Protein AF-G0U6B3-F1 (afdb_monomer)

Secondary structure (DSSP, 8-state):
--PPPHHHHHHHHHHHHHHHHTSGGGTT-HHHHHHHHHHHHHHHHHH--SHHHHHHHHHHHHHHGGGGTTTHHHH-HHHHHHT-TTTSS-HHHHHHHHHHHHHHHHHHHHHHHT--B-TTT-SBPGGG--HHHHHHHHHHH-------GGGB----S----------------

Nearest PDB structures (foldseek):
  8a40-assembly1_U  TM=6.976E-01  e=9.273E-03  Homo sapiens
  6mmi-assembly1_C  TM=3.859E-01  e=7.037E+00  Rattus norvegicus

Organism: Trypanosoma vivax (strain Y486) (NCBI:txid1055687)

Mean predicted aligned error: 17.31 Å

Radius of gyration: 30.03 Å; Cα contacts (8 Å, |Δi|>4): 134; chains: 1; bounding box: 90×23×76 Å

Foldseek 3Di:
DAQADPVRLVVLLVLQLVVQCVFPQCVVPSVVSSVQSNLLSVLLSVVDRDNVSSVVLSVVLSVQVRLCRPPDVVCGSNNSSVPPVQSSDHPVRNVVVVVVVVVVVVVVVCVVLPCLADPPPGFGEPVSPPVVVVVVVCVVVVDPDPPPCVRYDPPPPPPDDPDDDDDDDDDDD

pLDDT: mean 72.74, std 17.6, range [33.5, 94.94]

Structure (mmCIF, N/CA/C/O backbone):
data_AF-G0U6B3-F1
#
_entry.id   AF-G0U6B3-F1
#
loop_
_atom_site.group_PDB
_atom_site.id
_atom_site.type_symbol
_atom_site.label_atom_id
_atom_site.label_alt_id
_atom_site.label_comp_id
_atom_site.label_asym_id
_atom_site.label_entity_id
_atom_site.label_seq_id
_atom_site.pdbx_PDB_ins_code
_atom_site.Cartn_x
_atom_site.Cartn_y
_atom_site.Cartn_z
_atom_site.occupancy
_atom_site.B_iso_or_equiv
_atom_site.auth_seq_id
_atom_site.auth_comp_id
_atom_site.auth_asym_id
_atom_site.auth_atom_id
_atom_site.pdbx_PDB_model_num
ATOM 1 N N . MET A 1 1 ? 14.519 4.778 23.611 1.00 48.47 1 MET A N 1
ATOM 2 C CA . MET A 1 1 ? 13.428 4.415 22.682 1.00 48.47 1 MET A CA 1
ATOM 3 C C . MET A 1 1 ? 12.122 4.472 23.451 1.00 48.47 1 MET A C 1
ATOM 5 O O . MET A 1 1 ? 12.009 3.775 24.450 1.00 48.47 1 MET A O 1
ATOM 9 N N . MET A 1 2 ? 11.197 5.359 23.076 1.00 57.69 2 MET A N 1
ATOM 10 C CA . MET A 1 2 ? 9.876 5.431 23.710 1.00 57.69 2 MET A CA 1
ATOM 11 C C . MET A 1 2 ? 8.883 4.693 22.825 1.00 57.69 2 MET A C 1
ATOM 13 O O . MET A 1 2 ? 8.599 5.158 21.726 1.00 57.69 2 MET A O 1
ATOM 17 N N . ALA A 1 3 ? 8.383 3.558 23.314 1.00 72.19 3 ALA A N 1
ATOM 18 C CA . ALA A 1 3 ? 7.351 2.789 22.635 1.00 72.19 3 ALA A CA 1
ATOM 19 C C . ALA A 1 3 ? 6.116 3.657 22.335 1.00 72.19 3 ALA A C 1
ATOM 21 O O . ALA A 1 3 ? 5.794 4.594 23.076 1.00 72.19 3 ALA A O 1
ATOM 22 N N . VAL A 1 4 ? 5.415 3.333 21.248 1.00 81.31 4 VAL A N 1
ATOM 23 C CA . VAL A 1 4 ? 4.208 4.046 20.817 1.00 81.31 4 VAL A CA 1
ATOM 24 C C . VAL A 1 4 ? 3.158 4.028 21.946 1.00 81.31 4 VAL A C 1
ATOM 26 O O . VAL A 1 4 ? 2.767 2.948 22.391 1.00 81.31 4 VAL A O 1
ATOM 29 N N . PRO A 1 5 ? 2.666 5.193 22.419 1.00 87.81 5 PRO A N 1
ATOM 30 C CA . PRO A 1 5 ? 1.714 5.247 23.528 1.00 87.81 5 PRO A CA 1
ATOM 31 C C . PRO A 1 5 ? 0.393 4.531 23.218 1.00 87.81 5 PRO A C 1
ATOM 33 O O . PRO A 1 5 ? -0.162 4.691 22.129 1.00 87.81 5 PRO A O 1
ATOM 36 N N . ASP A 1 6 ? -0.193 3.853 24.208 1.00 87.88 6 ASP A N 1
ATOM 37 C CA . ASP A 1 6 ? -1.496 3.171 24.078 1.00 87.88 6 ASP A CA 1
ATOM 38 C C . ASP A 1 6 ? -2.634 4.085 23.634 1.00 87.88 6 ASP A C 1
ATOM 40 O O . ASP A 1 6 ? -3.499 3.694 22.847 1.00 87.88 6 ASP A O 1
ATOM 44 N N . SER A 1 7 ? -2.609 5.338 24.084 1.00 90.62 7 SER A N 1
ATOM 45 C CA . SER A 1 7 ? -3.584 6.346 23.674 1.00 90.62 7 SER A CA 1
ATOM 46 C C . SER A 1 7 ? -3.494 6.672 22.181 1.00 90.62 7 SER A C 1
ATOM 48 O O . SER A 1 7 ? -4.508 6.993 21.561 1.00 90.62 7 SER A O 1
ATOM 50 N N . LEU A 1 8 ? -2.301 6.580 21.587 1.00 90.12 8 LEU A N 1
ATOM 51 C CA . LEU A 1 8 ? -2.088 6.804 20.161 1.00 90.12 8 LEU A CA 1
ATOM 52 C C . LEU A 1 8 ? -2.510 5.576 19.349 1.00 90.12 8 LEU A C 1
ATOM 54 O O . LEU A 1 8 ? -3.230 5.730 18.366 1.00 90.12 8 LEU A O 1
ATOM 58 N N . ARG A 1 9 ? -2.158 4.371 19.813 1.00 90.88 9 ARG A N 1
ATOM 59 C CA . ARG A 1 9 ? -2.596 3.100 19.211 1.00 90.88 9 ARG A CA 1
ATOM 60 C C . ARG A 1 9 ? -4.120 2.987 19.177 1.00 90.88 9 ARG A C 1
ATOM 62 O O . ARG A 1 9 ? -4.698 2.720 18.130 1.00 90.88 9 ARG A O 1
ATOM 69 N N . SER A 1 10 ? -4.784 3.310 20.285 1.00 93.44 10 SER A N 1
ATOM 70 C CA . SER A 1 10 ? -6.251 3.285 20.385 1.00 93.44 10 SER A CA 1
ATOM 71 C C . SER A 1 10 ? -6.923 4.264 19.415 1.00 93.44 10 SER A C 1
ATOM 73 O O . SER A 1 10 ? -7.941 3.941 18.803 1.00 93.44 10 SER A O 1
ATOM 75 N N . LYS A 1 11 ? -6.339 5.457 19.227 1.00 94.31 11 LYS A N 1
ATOM 76 C CA . LYS A 1 11 ? -6.821 6.435 18.239 1.00 94.31 11 LYS A CA 1
ATOM 77 C C . LYS A 1 11 ? -6.650 5.930 16.808 1.00 94.31 11 LYS A C 1
ATOM 79 O O . LYS A 1 11 ? -7.571 6.091 16.010 1.00 94.31 11 LYS A O 1
ATOM 84 N N . ALA A 1 12 ? -5.515 5.305 16.501 1.00 93.50 12 ALA A N 1
ATOM 85 C CA . ALA A 1 12 ? -5.270 4.700 15.196 1.00 93.50 12 ALA A CA 1
ATOM 86 C C . ALA A 1 12 ? -6.286 3.598 14.888 1.00 93.50 12 ALA A C 1
ATOM 88 O O . ALA A 1 12 ? -6.926 3.645 13.839 1.00 93.50 12 ALA A O 1
ATOM 89 N N . ILE A 1 13 ? -6.534 2.690 15.839 1.00 94.81 13 ILE A N 1
ATOM 90 C CA . ILE A 1 13 ? -7.540 1.626 15.700 1.00 94.81 13 ILE A CA 1
ATOM 91 C C . ILE A 1 13 ? -8.919 2.224 15.415 1.00 94.81 13 ILE A C 1
ATOM 93 O O . ILE A 1 13 ? -9.596 1.788 14.485 1.00 94.81 13 ILE A O 1
ATOM 97 N N . ALA A 1 14 ? -9.338 3.245 16.169 1.00 94.25 14 ALA A N 1
ATOM 98 C CA . ALA A 1 14 ? -10.639 3.882 15.972 1.00 94.25 14 ALA A CA 1
ATOM 99 C C . ALA A 1 14 ? -10.772 4.525 14.579 1.00 94.25 14 ALA A C 1
ATOM 101 O O . ALA A 1 14 ? -11.801 4.360 13.917 1.00 94.25 14 ALA A O 1
ATOM 102 N N . GLN A 1 15 ? -9.733 5.222 14.109 1.00 94.00 15 GLN A N 1
ATOM 103 C CA . GLN A 1 15 ? -9.740 5.848 12.786 1.00 94.00 15 GLN A CA 1
ATOM 104 C C . GLN A 1 15 ? -9.738 4.813 11.660 1.00 94.00 15 GLN A C 1
ATOM 106 O O . GLN A 1 15 ? -10.579 4.901 10.767 1.00 94.00 15 GLN A O 1
ATOM 111 N N . PHE A 1 16 ? -8.874 3.797 11.726 1.00 94.12 16 PHE A N 1
ATOM 112 C CA . PHE A 1 16 ? -8.862 2.720 10.737 1.00 94.12 16 PHE A CA 1
ATOM 113 C C . PHE A 1 16 ? -10.184 1.967 10.714 1.00 94.12 16 PHE A C 1
ATOM 115 O O . PHE A 1 16 ? -10.758 1.794 9.647 1.00 94.12 16 PHE A O 1
ATOM 122 N N . THR A 1 17 ? -10.735 1.615 11.876 1.00 93.50 17 THR A N 1
ATOM 123 C CA . THR A 1 17 ? -12.046 0.956 11.964 1.00 93.50 17 THR A CA 1
ATOM 124 C C . THR A 1 17 ? -13.134 1.790 11.287 1.00 93.50 17 THR A C 1
ATOM 126 O O . THR A 1 17 ? -13.990 1.244 10.596 1.00 93.50 17 THR A O 1
ATOM 129 N N . THR A 1 18 ? -13.109 3.113 11.465 1.00 92.50 18 THR A N 1
ATOM 130 C CA . THR A 1 18 ? -14.088 4.020 10.848 1.00 92.50 18 THR A CA 1
ATOM 131 C C . THR A 1 18 ? -13.952 4.041 9.327 1.00 92.50 18 THR A C 1
ATOM 133 O O . THR A 1 18 ? -14.956 3.960 8.627 1.00 92.50 18 THR A O 1
ATOM 136 N N . VAL A 1 19 ? -12.723 4.113 8.812 1.00 92.38 19 VAL A N 1
ATOM 137 C CA . VAL A 1 19 ? -12.462 4.127 7.366 1.00 92.38 19 VAL A CA 1
ATOM 138 C C . VAL A 1 19 ? -12.799 2.778 6.728 1.00 92.38 19 VAL A C 1
ATOM 140 O O . VAL A 1 19 ? -13.496 2.755 5.719 1.00 92.38 19 VAL A O 1
ATOM 143 N N . LEU A 1 20 ? -12.372 1.671 7.341 1.00 91.69 20 LEU A N 1
ATOM 144 C CA . LEU A 1 20 ? -12.615 0.310 6.856 1.00 91.69 20 LEU A CA 1
ATOM 145 C C . LEU A 1 20 ? -14.111 -0.009 6.795 1.00 91.69 20 LEU A C 1
ATOM 147 O O . LEU A 1 20 ? -14.568 -0.579 5.819 1.00 91.69 20 LEU A O 1
ATOM 151 N N . LYS A 1 21 ? -14.914 0.423 7.775 1.00 90.19 21 LYS A N 1
ATOM 152 C CA . LYS A 1 21 ? -16.380 0.244 7.732 1.00 90.19 21 LYS A CA 1
ATOM 153 C C . LYS A 1 21 ? -17.058 0.923 6.540 1.00 90.19 21 LYS A C 1
ATOM 155 O O . LYS A 1 21 ? -18.157 0.524 6.176 1.00 90.19 21 LYS A O 1
ATOM 160 N N . GLY A 1 22 ? -16.440 1.961 5.978 1.00 87.06 22 GLY A N 1
ATOM 161 C CA . GLY A 1 22 ? -16.943 2.653 4.794 1.00 87.06 22 GLY A CA 1
ATOM 162 C C . GLY A 1 22 ? -16.550 1.995 3.469 1.00 87.06 22 GLY A C 1
ATOM 163 O O . GLY A 1 22 ? -16.930 2.515 2.425 1.00 87.06 22 GLY A O 1
ATOM 164 N N . MET A 1 23 ? -15.774 0.909 3.499 1.00 90.00 23 MET A N 1
ATOM 165 C CA . MET A 1 23 ? -15.296 0.192 2.316 1.00 90.00 23 MET A CA 1
ATOM 166 C C . MET A 1 23 ? -16.216 -0.966 1.959 1.00 90.00 23 MET A C 1
ATOM 168 O O . MET A 1 23 ? -16.774 -1.629 2.839 1.00 90.00 23 MET A O 1
ATOM 172 N N . GLN A 1 24 ? -16.333 -1.244 0.664 1.00 87.06 24 GLN A N 1
ATOM 173 C CA . GLN A 1 24 ? -17.198 -2.305 0.163 1.00 87.06 24 GLN A CA 1
ATOM 174 C C . GLN A 1 24 ? -16.754 -3.679 0.682 1.00 87.06 24 GLN A C 1
ATOM 176 O O . GLN A 1 24 ? -17.592 -4.504 1.037 1.00 87.06 24 GLN A O 1
ATOM 181 N N . GLU A 1 25 ? -15.444 -3.899 0.815 1.00 85.62 25 GLU A N 1
ATOM 182 C CA . GLU A 1 25 ? -14.859 -5.157 1.302 1.00 85.62 25 GLU A CA 1
ATOM 183 C C . GLU A 1 25 ? -15.241 -5.512 2.755 1.00 85.62 25 GLU A C 1
ATOM 185 O O . GLU A 1 25 ? -15.192 -6.681 3.148 1.00 85.62 25 GLU A O 1
ATOM 190 N N . PHE A 1 26 ? -15.662 -4.527 3.555 1.00 87.62 26 PHE A N 1
ATOM 191 C CA . PHE A 1 26 ? -16.004 -4.701 4.971 1.00 87.62 26 PHE A CA 1
ATOM 192 C C . PHE A 1 26 ? -17.459 -4.334 5.308 1.00 87.62 26 PHE A C 1
ATOM 194 O O . PHE A 1 26 ? -17.839 -4.401 6.482 1.00 87.62 26 PHE A O 1
ATOM 201 N N . ALA A 1 27 ? -18.276 -3.982 4.309 1.00 76.88 27 ALA A N 1
ATOM 202 C CA . ALA A 1 27 ? -19.647 -3.497 4.485 1.00 76.88 27 ALA A CA 1
ATOM 203 C C . ALA A 1 27 ? -20.547 -4.480 5.264 1.00 76.88 27 ALA A C 1
ATOM 205 O O . ALA A 1 27 ? -21.326 -4.060 6.119 1.00 76.88 27 ALA A O 1
ATOM 206 N N . ASP A 1 28 ? -20.371 -5.787 5.047 1.00 71.75 28 ASP A N 1
ATOM 207 C CA . ASP A 1 28 ? -21.217 -6.830 5.645 1.00 71.75 28 ASP A CA 1
ATOM 208 C C . ASP A 1 28 ? -20.716 -7.331 7.016 1.00 71.75 28 ASP A C 1
ATOM 210 O O . ASP A 1 28 ? -21.383 -8.129 7.677 1.00 71.75 28 ASP A O 1
ATOM 214 N N . ALA A 1 29 ? -19.539 -6.884 7.482 1.00 70.12 29 ALA A N 1
ATOM 215 C CA . ALA A 1 29 ? -18.891 -7.434 8.675 1.00 70.12 29 ALA A CA 1
ATOM 216 C C . ALA A 1 29 ? -18.141 -6.378 9.510 1.00 70.12 29 ALA A C 1
ATOM 218 O O . ALA A 1 29 ? -16.915 -6.390 9.627 1.00 70.12 29 ALA A O 1
ATOM 219 N N . SER A 1 30 ? -18.895 -5.523 10.209 1.00 65.25 30 SER A N 1
ATOM 220 C CA . SER A 1 30 ? -18.391 -4.568 11.219 1.00 65.25 30 SER A CA 1
ATOM 221 C C . SER A 1 30 ? -17.324 -5.125 12.196 1.00 65.25 30 SER A C 1
ATOM 223 O O . SER A 1 30 ? -16.330 -4.427 12.424 1.00 65.25 30 SER A O 1
ATOM 225 N N . PRO A 1 31 ? -17.440 -6.351 12.763 1.00 79.62 31 PRO A N 1
ATOM 226 C CA . PRO A 1 31 ? -16.387 -6.899 13.628 1.00 79.62 31 PRO A CA 1
ATOM 227 C C . PRO A 1 31 ? -15.079 -7.206 12.882 1.00 79.62 31 PRO A C 1
ATOM 229 O O . PRO A 1 31 ? -14.007 -7.058 13.461 1.00 79.62 31 PRO A O 1
ATOM 232 N N . ARG A 1 32 ? -15.148 -7.547 11.590 1.00 86.25 32 ARG A N 1
ATOM 233 C CA . ARG A 1 32 ? -13.978 -7.842 10.749 1.00 86.25 32 ARG A CA 1
ATOM 234 C C . ARG A 1 32 ? -13.154 -6.591 10.443 1.00 86.25 32 ARG A C 1
ATOM 236 O O . ARG A 1 32 ? -11.931 -6.653 10.410 1.00 86.25 32 ARG A O 1
ATOM 243 N N . ALA A 1 33 ? -13.813 -5.444 10.266 1.00 89.62 33 ALA A N 1
ATOM 244 C CA . ALA A 1 33 ? -13.134 -4.157 10.096 1.00 89.62 33 ALA A CA 1
ATOM 245 C C . ALA A 1 33 ? -12.311 -3.782 11.338 1.00 89.62 33 ALA A C 1
ATOM 247 O O . ALA A 1 33 ? -11.195 -3.279 11.231 1.00 89.62 33 ALA A O 1
ATOM 248 N N . ARG A 1 34 ? -12.862 -4.048 12.529 1.00 91.75 34 ARG A N 1
ATOM 249 C CA . ARG A 1 34 ? -12.175 -3.770 13.790 1.00 91.75 34 ARG A CA 1
ATOM 250 C C . ARG A 1 34 ? -10.995 -4.711 14.021 1.00 91.75 34 ARG A C 1
ATOM 252 O O . ARG A 1 34 ? -9.921 -4.220 14.346 1.00 91.75 34 ARG A O 1
ATOM 259 N N . SER A 1 35 ? -11.169 -6.019 13.820 1.00 93.31 35 SER A N 1
ATOM 260 C CA . SER A 1 35 ? -10.068 -6.980 13.985 1.00 93.31 35 SER A CA 1
ATOM 261 C C . SER A 1 35 ? -8.914 -6.677 13.026 1.00 93.31 35 SER A C 1
ATOM 263 O O . SER A 1 35 ? -7.760 -6.647 13.438 1.00 93.31 35 SER A O 1
ATOM 265 N N . PHE A 1 36 ? -9.224 -6.330 11.772 1.00 93.25 36 PHE A N 1
ATOM 266 C CA . PHE A 1 36 ? -8.216 -5.922 10.794 1.00 93.25 36 PHE A CA 1
ATOM 267 C C . PHE A 1 36 ? -7.467 -4.651 11.228 1.00 93.25 36 PHE A C 1
ATOM 269 O O . PHE A 1 36 ? -6.246 -4.585 11.114 1.00 93.25 36 PHE A O 1
ATOM 276 N N . ALA A 1 37 ? -8.174 -3.646 11.757 1.00 94.00 37 ALA A N 1
ATOM 277 C CA . ALA A 1 37 ? -7.554 -2.426 12.277 1.00 94.00 37 ALA A CA 1
ATOM 278 C C . ALA A 1 37 ? -6.643 -2.690 13.487 1.00 94.00 37 ALA A C 1
ATOM 280 O O . ALA A 1 37 ? -5.591 -2.064 13.613 1.00 94.00 37 ALA A O 1
ATOM 281 N N . GLU A 1 38 ? -7.041 -3.596 14.381 1.00 94.75 38 GLU A N 1
ATOM 282 C CA . GLU A 1 38 ? -6.242 -4.000 15.541 1.00 94.75 38 GLU A CA 1
ATOM 283 C C . GLU A 1 38 ? -4.952 -4.702 15.094 1.00 94.75 38 GLU A C 1
ATOM 285 O O . GLU A 1 38 ? -3.863 -4.284 15.491 1.00 94.75 38 GLU A O 1
ATOM 290 N N . GLU A 1 39 ? -5.050 -5.683 14.195 1.00 94.94 39 GLU A N 1
ATOM 291 C CA . GLU A 1 39 ? -3.892 -6.384 13.623 1.00 94.94 39 GLU A CA 1
ATOM 292 C C . GLU A 1 39 ? -2.953 -5.433 12.865 1.00 94.94 39 GLU A C 1
ATOM 294 O O . GLU A 1 39 ? -1.732 -5.510 13.018 1.00 94.94 39 GLU A O 1
ATOM 299 N N . LEU A 1 40 ? -3.509 -4.486 12.103 1.00 94.19 40 LEU A N 1
ATOM 300 C CA . LEU A 1 40 ? -2.749 -3.465 11.383 1.00 94.19 40 LEU A CA 1
ATOM 301 C C . LEU A 1 40 ? -1.939 -2.588 12.344 1.00 94.19 40 LEU A C 1
ATOM 303 O O . LEU A 1 40 ? -0.744 -2.386 12.145 1.00 94.19 40 LEU A O 1
ATOM 307 N N . VAL A 1 41 ? -2.564 -2.081 13.408 1.00 94.12 41 VAL A N 1
ATOM 308 C CA . VAL A 1 41 ? -1.888 -1.206 14.378 1.00 94.12 41 VAL A CA 1
ATOM 309 C C . VAL A 1 41 ? -0.843 -1.965 15.192 1.00 94.12 41 VAL A C 1
ATOM 311 O O . VAL A 1 41 ? 0.198 -1.390 15.522 1.00 94.12 41 VAL A O 1
ATOM 314 N N . VAL A 1 42 ? -1.069 -3.248 15.483 1.00 94.00 42 VAL A N 1
ATOM 315 C CA . VAL A 1 42 ? -0.059 -4.123 16.096 1.00 94.00 42 VAL A CA 1
ATOM 316 C C . VAL A 1 42 ? 1.145 -4.278 15.168 1.00 94.00 42 VAL A C 1
ATOM 318 O O . VAL A 1 42 ? 2.269 -4.032 15.603 1.00 94.00 42 VAL A O 1
ATOM 321 N N . ALA A 1 43 ? 0.923 -4.593 13.891 1.00 93.00 43 ALA A N 1
ATOM 322 C CA . ALA A 1 43 ? 1.992 -4.721 12.904 1.00 93.00 43 ALA A CA 1
ATOM 323 C C . ALA A 1 43 ? 2.761 -3.403 12.705 1.00 93.00 43 ALA A C 1
ATOM 325 O O . ALA A 1 43 ? 3.990 -3.401 12.689 1.00 93.00 43 ALA A O 1
ATOM 326 N N . MET A 1 44 ? 2.065 -2.263 12.650 1.00 92.31 44 MET A N 1
ATOM 327 C CA . MET A 1 44 ? 2.703 -0.944 12.595 1.00 92.31 44 MET A CA 1
ATOM 328 C C . MET A 1 44 ? 3.543 -0.659 13.841 1.00 92.31 44 MET A C 1
ATOM 330 O O . MET A 1 44 ? 4.650 -0.150 13.734 1.00 92.31 44 MET A O 1
ATOM 334 N N . SER A 1 45 ? 3.034 -0.991 15.028 1.00 90.56 45 SER A N 1
ATOM 335 C CA . SER A 1 45 ? 3.761 -0.766 16.283 1.00 90.56 45 SER A CA 1
ATOM 336 C C . SER A 1 45 ? 5.012 -1.641 16.400 1.00 90.56 45 SER A C 1
ATOM 338 O O . SER A 1 45 ? 5.914 -1.286 17.147 1.00 90.56 45 SER A O 1
ATOM 340 N N . ALA A 1 46 ? 5.055 -2.775 15.694 1.00 89.44 46 ALA A N 1
ATOM 341 C CA . ALA A 1 46 ? 6.230 -3.637 15.605 1.00 89.44 46 ALA A CA 1
ATOM 342 C C . ALA A 1 46 ? 7.233 -3.175 14.532 1.00 89.44 46 ALA A C 1
ATOM 344 O O . ALA A 1 46 ? 8.416 -3.474 14.639 1.00 89.44 46 ALA A O 1
ATOM 345 N N . ALA A 1 47 ? 6.766 -2.472 13.495 1.00 87.38 47 ALA A N 1
ATOM 346 C CA . ALA A 1 47 ? 7.608 -1.959 12.415 1.00 87.38 47 ALA A CA 1
ATOM 347 C C . ALA A 1 47 ? 8.195 -0.564 12.707 1.00 87.38 47 ALA A C 1
ATOM 349 O O . ALA A 1 47 ? 9.248 -0.221 12.171 1.00 87.38 47 ALA A O 1
ATOM 350 N N . TYR A 1 48 ? 7.521 0.244 13.534 1.00 87.75 48 TYR A N 1
ATOM 351 C CA . TYR A 1 48 ? 7.869 1.643 13.791 1.00 87.75 48 TYR A CA 1
ATOM 352 C C . TYR A 1 48 ? 7.979 1.926 15.292 1.00 87.75 48 TYR A C 1
ATOM 354 O O . TYR A 1 48 ? 6.982 2.135 15.986 1.00 87.75 48 TYR A O 1
ATOM 362 N N . ASP A 1 49 ? 9.219 1.987 15.778 1.00 83.12 49 ASP A N 1
ATOM 363 C CA . ASP A 1 49 ? 9.523 2.128 17.208 1.00 83.12 49 ASP A CA 1
ATOM 364 C C . ASP A 1 49 ? 9.360 3.558 17.741 1.00 83.12 49 ASP A C 1
ATOM 366 O O . ASP A 1 49 ? 9.270 3.759 18.955 1.00 83.12 49 ASP A O 1
ATOM 370 N N . SER A 1 50 ? 9.364 4.569 16.863 1.00 88.00 50 SER A N 1
ATOM 371 C CA . SER A 1 50 ? 9.216 5.969 17.265 1.00 88.00 50 SER A CA 1
ATOM 372 C C . SER A 1 50 ? 7.798 6.476 17.041 1.00 88.00 50 SER A C 1
ATOM 374 O O . SER A 1 50 ? 7.119 6.137 16.073 1.00 88.00 50 SER A O 1
ATOM 376 N N . LYS A 1 51 ? 7.352 7.358 17.935 1.00 89.12 51 LYS A N 1
ATOM 377 C CA . LYS A 1 51 ? 6.034 7.991 17.849 1.00 89.12 51 LYS A CA 1
ATOM 378 C C . LYS A 1 51 ? 5.862 8.783 16.551 1.00 89.12 51 LYS A C 1
ATOM 380 O O . LYS A 1 51 ? 4.763 8.816 16.001 1.00 89.12 51 LYS A O 1
ATOM 385 N N . GLU A 1 52 ? 6.917 9.455 16.107 1.00 89.56 52 GLU A N 1
ATOM 386 C CA . GLU A 1 52 ? 6.931 10.271 14.896 1.00 89.56 52 GLU A CA 1
ATOM 387 C C . GLU A 1 52 ? 6.808 9.386 13.653 1.00 89.56 52 GLU A C 1
ATOM 389 O O . GLU A 1 52 ? 5.883 9.585 12.873 1.00 89.56 52 GLU A O 1
ATOM 394 N N . SER A 1 53 ? 7.634 8.340 13.534 1.00 89.06 53 SER A N 1
ATOM 395 C CA . SER A 1 53 ? 7.561 7.410 12.395 1.00 89.06 53 SER A CA 1
ATOM 396 C C . SER A 1 53 ? 6.223 6.673 12.334 1.00 89.06 53 SER A C 1
ATOM 398 O O . SER A 1 53 ? 5.629 6.563 11.264 1.00 89.06 53 SER A O 1
ATOM 400 N N . PHE A 1 54 ? 5.683 6.261 13.486 1.00 90.81 54 PHE A N 1
ATOM 401 C CA . PHE A 1 54 ? 4.346 5.679 13.566 1.00 90.81 54 PHE A CA 1
ATOM 402 C C . PHE A 1 54 ? 3.267 6.647 13.062 1.00 90.81 54 PHE A C 1
ATOM 404 O O . PHE A 1 54 ? 2.343 6.232 12.367 1.00 90.81 54 PHE A O 1
ATOM 411 N N . ARG A 1 55 ? 3.354 7.939 13.411 1.00 91.38 55 ARG A N 1
ATOM 412 C CA . ARG A 1 55 ? 2.387 8.956 12.967 1.00 91.38 55 ARG A CA 1
ATOM 413 C C . ARG A 1 55 ? 2.471 9.220 11.476 1.00 91.38 55 ARG A C 1
ATOM 415 O O . ARG A 1 55 ? 1.425 9.276 10.836 1.00 91.38 55 ARG A O 1
ATOM 422 N N . ASP A 1 56 ? 3.675 9.370 10.944 1.00 90.50 56 ASP A N 1
ATOM 423 C CA . ASP A 1 56 ? 3.874 9.604 9.515 1.00 90.50 56 ASP A CA 1
ATOM 424 C C . ASP A 1 56 ? 3.317 8.430 8.711 1.00 90.50 56 ASP A C 1
ATOM 426 O O . ASP A 1 56 ? 2.525 8.623 7.786 1.00 90.50 56 ASP A O 1
ATOM 430 N N . GLN A 1 57 ? 3.616 7.207 9.151 1.00 90.06 57 GLN A N 1
ATOM 431 C CA . GLN A 1 57 ? 3.089 6.012 8.516 1.00 90.06 57 GLN A CA 1
ATOM 432 C C . GLN A 1 57 ? 1.573 5.892 8.655 1.00 90.06 57 GLN A C 1
ATOM 434 O O . GLN A 1 57 ? 0.880 5.561 7.697 1.00 90.06 57 GLN A O 1
ATOM 439 N N . TRP A 1 58 ? 1.024 6.192 9.830 1.00 92.62 58 TRP A N 1
ATOM 440 C CA . TRP A 1 58 ? -0.419 6.193 10.051 1.00 92.62 58 TRP A CA 1
ATOM 441 C C . TRP A 1 58 ? -1.144 7.125 9.078 1.00 92.62 58 TRP A C 1
ATOM 443 O O . 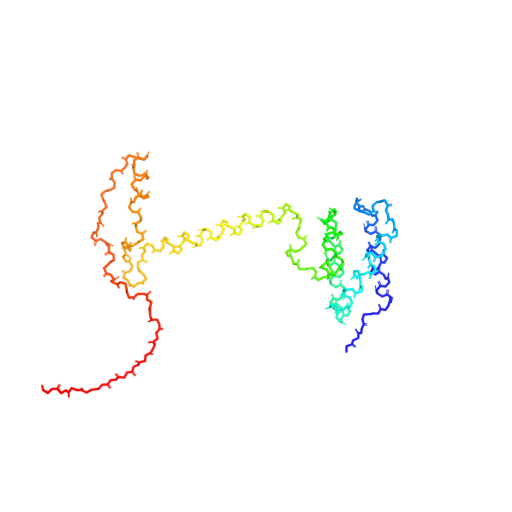TRP A 1 58 ? -2.127 6.720 8.454 1.00 92.62 58 TRP A O 1
ATOM 453 N N . MET A 1 59 ? -0.631 8.343 8.896 1.00 90.69 59 MET A N 1
ATOM 454 C CA . MET A 1 59 ? -1.177 9.301 7.935 1.00 90.69 59 MET A CA 1
ATOM 455 C C . MET A 1 59 ? -1.028 8.809 6.493 1.00 90.69 59 MET A C 1
ATOM 457 O O . MET A 1 59 ? -1.972 8.927 5.710 1.00 90.69 59 MET A O 1
ATOM 461 N N . GLY A 1 60 ? 0.118 8.212 6.153 1.00 88.88 60 GLY A N 1
ATOM 462 C CA . GLY A 1 60 ? 0.366 7.619 4.841 1.00 88.88 60 GLY A CA 1
ATOM 463 C C . GLY A 1 60 ? -0.621 6.500 4.506 1.00 88.88 60 GLY A C 1
ATOM 464 O O . GLY A 1 60 ? -1.200 6.495 3.416 1.00 88.88 60 GLY A O 1
ATOM 465 N N . ILE A 1 61 ? -0.880 5.592 5.449 1.00 90.69 61 ILE A N 1
ATOM 466 C CA . ILE A 1 61 ? -1.846 4.508 5.252 1.00 90.69 61 ILE A CA 1
ATOM 467 C C . ILE A 1 61 ? -3.241 5.106 5.097 1.00 90.69 61 ILE A C 1
ATOM 469 O O . ILE A 1 61 ? -3.929 4.771 4.142 1.00 90.69 61 ILE A O 1
ATOM 473 N N . LEU A 1 62 ? -3.662 6.032 5.963 1.00 90.38 62 LEU A N 1
ATOM 474 C CA . LEU A 1 62 ? -4.991 6.648 5.867 1.00 90.38 62 LEU A CA 1
ATOM 475 C C . LEU A 1 62 ? -5.243 7.357 4.529 1.00 90.38 62 LEU A C 1
ATOM 477 O O . LEU A 1 62 ? -6.366 7.313 4.027 1.00 90.38 62 LEU A O 1
ATOM 481 N N . ALA A 1 63 ? -4.221 7.987 3.950 1.00 87.69 63 ALA A N 1
ATOM 482 C CA . ALA A 1 63 ? -4.332 8.650 2.654 1.00 87.69 63 ALA A CA 1
ATOM 483 C C . ALA A 1 63 ? -4.561 7.659 1.500 1.00 87.69 63 ALA A C 1
ATOM 485 O O . ALA A 1 63 ? -5.292 7.973 0.563 1.00 87.69 63 ALA A O 1
ATOM 486 N N . ASN A 1 64 ? -3.971 6.464 1.581 1.00 86.12 64 ASN A N 1
ATOM 487 C CA . ASN A 1 64 ? -3.950 5.494 0.483 1.00 86.12 64 ASN A CA 1
ATOM 488 C C . ASN A 1 64 ? -4.915 4.316 0.672 1.00 86.12 64 ASN A C 1
ATOM 490 O O . ASN A 1 64 ? -5.300 3.676 -0.296 1.00 86.12 64 ASN A O 1
ATOM 494 N N . ILE A 1 65 ? -5.366 4.021 1.892 1.00 88.38 65 ILE A N 1
ATOM 495 C CA . ILE A 1 65 ? -6.126 2.797 2.190 1.00 88.38 65 ILE A CA 1
ATOM 496 C C . ILE A 1 65 ? -7.411 2.675 1.355 1.00 88.38 65 ILE A C 1
ATOM 498 O O . ILE A 1 65 ? -7.804 1.576 0.983 1.00 88.38 65 ILE A O 1
ATOM 502 N N . LYS A 1 66 ? -8.037 3.804 0.990 1.00 86.50 66 LYS A N 1
ATOM 503 C CA . LYS A 1 66 ? -9.235 3.840 0.133 1.00 86.50 66 LYS A CA 1
ATOM 504 C C . LYS A 1 66 ? -8.981 3.407 -1.309 1.00 86.50 66 LYS A C 1
ATOM 506 O O . LYS A 1 66 ? -9.891 2.861 -1.919 1.00 86.50 66 LYS A O 1
ATOM 511 N N . SER A 1 67 ? -7.783 3.618 -1.862 1.00 83.81 67 SER A N 1
ATOM 512 C CA . SER A 1 67 ? -7.468 3.152 -3.222 1.00 83.81 67 SER A CA 1
ATOM 513 C C . SER A 1 67 ? -7.251 1.640 -3.297 1.00 83.81 67 SER A C 1
ATOM 515 O O . SER A 1 67 ? -7.086 1.106 -4.391 1.00 83.81 67 SER A O 1
ATOM 517 N N . MET A 1 68 ? -7.246 0.961 -2.148 1.00 82.94 68 MET A N 1
ATOM 518 C CA . MET A 1 68 ? -7.046 -0.479 -2.016 1.00 82.94 68 MET A CA 1
ATOM 519 C C . MET A 1 68 ? -8.343 -1.242 -1.691 1.00 82.94 68 MET A C 1
ATOM 521 O O . MET A 1 68 ? -8.274 -2.435 -1.400 1.00 82.94 68 MET A O 1
ATOM 525 N N . ASP A 1 69 ? -9.512 -0.587 -1.713 1.00 86.88 69 ASP A N 1
ATOM 526 C CA . ASP A 1 69 ? -10.798 -1.249 -1.444 1.00 86.88 69 ASP A CA 1
ATOM 527 C C . ASP A 1 69 ? -11.013 -2.443 -2.397 1.00 86.88 69 ASP A C 1
ATOM 529 O O . ASP A 1 69 ? -10.894 -2.311 -3.618 1.00 86.88 69 ASP A O 1
ATOM 533 N N . GLY A 1 70 ? -11.273 -3.627 -1.834 1.00 84.00 70 GLY A N 1
ATOM 534 C CA . GLY A 1 70 ? -11.400 -4.896 -2.560 1.00 84.00 70 GLY A CA 1
ATOM 535 C C . GLY A 1 70 ? -10.102 -5.711 -2.678 1.00 84.00 70 GLY A C 1
ATOM 536 O O . GLY A 1 70 ? -10.117 -6.828 -3.218 1.00 84.00 70 GLY A O 1
ATOM 537 N N . GLU A 1 71 ? -8.979 -5.186 -2.181 1.00 84.31 71 GLU A N 1
ATOM 538 C CA . GLU A 1 71 ? -7.683 -5.873 -2.128 1.00 84.31 71 GLU A CA 1
ATOM 539 C C . GLU A 1 71 ? -7.114 -6.018 -0.704 1.00 84.31 71 GLU A C 1
ATOM 541 O O . GLU A 1 71 ? -6.176 -6.798 -0.510 1.00 84.31 71 GLU A O 1
ATOM 546 N N . LEU A 1 72 ? -7.661 -5.330 0.305 1.00 86.88 72 LEU A N 1
ATOM 547 C CA . LEU A 1 72 ? -7.057 -5.241 1.641 1.00 86.88 72 LEU A CA 1
ATOM 548 C C . LEU A 1 72 ? -7.013 -6.589 2.359 1.00 86.88 72 LEU A C 1
ATOM 550 O O . LEU A 1 72 ? -6.004 -6.912 2.985 1.00 86.88 72 LEU A O 1
ATOM 554 N N . VAL A 1 73 ? -8.057 -7.412 2.244 1.00 84.94 73 VAL A N 1
ATOM 555 C CA . VAL A 1 73 ? -8.084 -8.749 2.861 1.00 84.94 73 VAL A CA 1
ATOM 556 C C . VAL A 1 73 ? -7.069 -9.679 2.201 1.00 84.94 73 VAL A C 1
ATOM 558 O O . VAL A 1 73 ? -6.508 -10.539 2.874 1.00 84.94 73 VAL A O 1
ATOM 561 N N . LYS A 1 74 ? -6.816 -9.516 0.896 1.00 84.62 74 LYS A N 1
ATOM 562 C CA . LYS A 1 74 ? -5.850 -10.347 0.157 1.00 84.62 74 LYS A CA 1
ATOM 563 C C . LYS A 1 74 ? -4.410 -9.997 0.508 1.00 84.62 74 LYS A C 1
ATOM 565 O O . LYS A 1 74 ? -3.575 -10.889 0.582 1.00 84.62 74 LYS A O 1
ATOM 570 N N . ILE A 1 75 ? -4.134 -8.707 0.681 1.00 84.06 75 ILE A N 1
ATOM 571 C CA . ILE A 1 75 ? -2.807 -8.194 1.038 1.00 84.06 75 ILE A CA 1
ATOM 572 C C . ILE A 1 75 ? -2.516 -8.484 2.514 1.00 84.06 75 ILE A C 1
ATOM 574 O O . ILE A 1 75 ? -1.415 -8.893 2.866 1.00 84.06 75 ILE A O 1
ATOM 578 N N . GLY A 1 76 ? -3.527 -8.335 3.369 1.00 87.19 76 GLY A N 1
ATOM 579 C CA . GLY A 1 76 ? -3.427 -8.586 4.797 1.00 87.19 76 GLY A CA 1
ATOM 580 C C . GLY A 1 76 ? -2.836 -7.404 5.583 1.00 87.19 76 GLY A C 1
ATOM 581 O O . GLY A 1 76 ? -2.129 -6.553 5.037 1.00 87.19 76 GLY A O 1
ATOM 582 N N . PRO A 1 77 ? -3.114 -7.335 6.895 1.00 89.75 77 PRO A N 1
ATOM 583 C CA . PRO A 1 77 ? -2.792 -6.168 7.716 1.00 89.75 77 PRO A CA 1
ATOM 584 C C . PRO A 1 77 ? -1.285 -5.945 7.900 1.00 89.75 77 PRO A C 1
ATOM 586 O O . PRO A 1 77 ? -0.842 -4.800 7.965 1.00 89.75 77 PRO A O 1
ATOM 589 N N . ALA A 1 78 ? -0.479 -7.011 7.932 1.00 88.62 78 ALA A N 1
ATOM 590 C CA . ALA A 1 78 ? 0.973 -6.903 8.085 1.00 88.62 78 ALA A CA 1
ATOM 591 C C . ALA A 1 78 ? 1.645 -6.219 6.882 1.00 88.62 78 ALA A C 1
ATOM 593 O O . ALA A 1 78 ? 2.468 -5.323 7.060 1.00 88.62 78 ALA A O 1
ATOM 594 N N . SER A 1 79 ? 1.257 -6.592 5.662 1.00 86.25 79 SER A N 1
ATOM 595 C CA . SER A 1 79 ? 1.761 -5.965 4.436 1.00 86.25 79 SER A CA 1
ATOM 596 C C . SER A 1 79 ? 1.331 -4.500 4.342 1.00 86.25 79 SER A C 1
ATOM 598 O O . SER A 1 79 ? 2.169 -3.620 4.131 1.00 86.25 79 SER A O 1
ATOM 600 N N . VAL A 1 80 ? 0.056 -4.204 4.637 1.00 87.31 80 VAL A N 1
ATOM 601 C CA . VAL A 1 80 ? -0.465 -2.824 4.667 1.00 87.31 80 VAL A CA 1
ATOM 602 C C . VAL A 1 80 ? 0.291 -1.949 5.676 1.00 87.31 80 VAL A C 1
ATOM 604 O O . VAL A 1 80 ? 0.570 -0.789 5.377 1.00 87.31 80 VAL A O 1
ATOM 607 N N . ALA A 1 81 ? 0.682 -2.494 6.835 1.00 87.44 81 ALA A N 1
ATOM 608 C CA . ALA A 1 81 ? 1.420 -1.754 7.862 1.00 87.44 81 ALA A CA 1
ATOM 609 C C . ALA A 1 81 ? 2.746 -1.173 7.348 1.00 87.44 81 ALA A C 1
ATOM 611 O O . ALA A 1 81 ? 3.127 -0.063 7.721 1.00 87.44 81 ALA A O 1
ATOM 612 N N . THR A 1 82 ? 3.445 -1.908 6.483 1.00 80.44 82 THR A N 1
ATOM 613 C CA . THR A 1 82 ? 4.781 -1.524 6.003 1.00 80.44 82 THR A CA 1
ATOM 614 C C . THR A 1 82 ? 4.762 -0.535 4.835 1.00 80.44 82 THR A C 1
ATOM 616 O O . THR A 1 82 ? 5.804 0.032 4.515 1.00 80.44 82 THR A O 1
ATOM 619 N N . MET A 1 83 ? 3.594 -0.298 4.214 1.00 70.94 83 MET A N 1
ATOM 620 C CA . MET A 1 83 ? 3.415 0.536 3.011 1.00 70.94 83 MET A CA 1
ATOM 621 C C . MET A 1 83 ? 4.531 0.364 1.971 1.00 70.94 83 MET A C 1
ATOM 623 O O . MET A 1 83 ? 5.043 1.348 1.430 1.00 70.94 83 MET A O 1
ATOM 627 N N . GLN A 1 84 ? 4.933 -0.872 1.665 1.00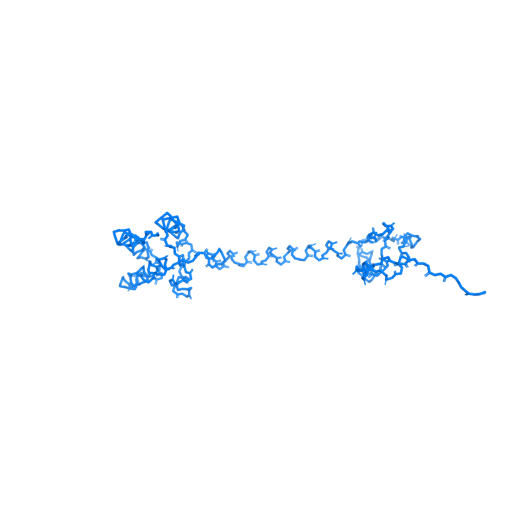 70.69 84 GLN A N 1
ATOM 628 C CA . GLN A 1 84 ? 5.802 -1.101 0.513 1.00 70.69 84 GLN A CA 1
ATOM 629 C C . GLN A 1 84 ? 5.131 -0.442 -0.708 1.00 70.69 84 GLN A C 1
ATOM 631 O O . GLN A 1 84 ? 4.004 -0.815 -1.047 1.00 70.69 84 GLN A O 1
ATOM 636 N N . PRO A 1 85 ? 5.765 0.540 -1.384 1.00 64.12 85 PRO A N 1
ATOM 637 C CA . PRO A 1 85 ? 5.104 1.334 -2.425 1.00 64.12 85 PRO A CA 1
ATOM 638 C C . PRO A 1 85 ? 4.531 0.488 -3.562 1.00 64.12 85 PRO A C 1
ATOM 640 O O . PRO A 1 85 ? 3.619 0.907 -4.261 1.00 64.12 85 PRO A O 1
ATOM 643 N N . GLN A 1 86 ? 5.065 -0.719 -3.751 1.00 65.12 86 GLN A N 1
ATOM 644 C CA . GLN A 1 86 ? 4.596 -1.670 -4.750 1.00 65.12 86 GLN A CA 1
ATOM 645 C C . GLN A 1 86 ? 3.293 -2.381 -4.359 1.00 65.12 86 GLN A C 1
ATOM 647 O O . GLN A 1 86 ? 2.532 -2.774 -5.240 1.00 65.12 86 GLN A O 1
ATOM 652 N N . GLU A 1 87 ? 3.036 -2.533 -3.062 1.00 62.94 87 GLU A N 1
ATOM 653 C CA . GLU A 1 87 ? 1.886 -3.251 -2.503 1.00 62.94 87 GLU A CA 1
ATOM 654 C C . GLU A 1 87 ? 0.660 -2.341 -2.350 1.00 62.94 87 GLU A C 1
ATOM 656 O O . GLU A 1 87 ? -0.467 -2.824 -2.312 1.00 62.94 87 GLU A O 1
ATOM 661 N N . MET A 1 88 ? 0.865 -1.020 -2.343 1.00 65.50 88 MET A N 1
ATOM 662 C CA . MET A 1 88 ? -0.205 -0.021 -2.221 1.00 65.50 88 MET A CA 1
ATOM 663 C C . MET A 1 88 ? -0.790 0.463 -3.549 1.00 65.50 88 MET A C 1
ATOM 665 O O . MET A 1 88 ? -1.760 1.217 -3.563 1.00 65.50 88 MET A O 1
ATOM 669 N N 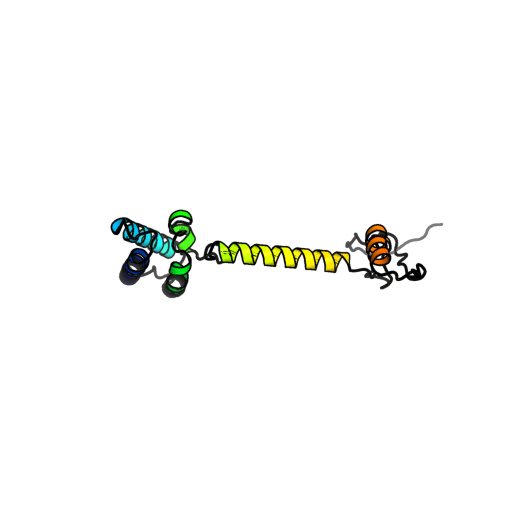. LEU A 1 89 ? -0.204 0.051 -4.673 1.00 68.00 89 LEU A N 1
ATOM 670 C CA . LEU A 1 89 ? -0.751 0.358 -5.991 1.00 68.00 89 LEU A CA 1
ATOM 671 C C . LEU A 1 89 ? -2.021 -0.459 -6.209 1.00 68.00 89 LEU A C 1
ATOM 673 O O . LEU A 1 89 ? -2.025 -1.662 -5.927 1.00 68.00 89 LEU A O 1
ATOM 677 N N . SER A 1 90 ? -3.058 0.154 -6.775 1.00 68.38 90 SER A N 1
ATOM 678 C CA . SER A 1 90 ? -4.214 -0.599 -7.268 1.00 68.38 90 SER A CA 1
ATOM 679 C C . SER A 1 90 ? -3.786 -1.558 -8.384 1.00 68.38 90 SER A C 1
ATOM 681 O O . SER A 1 90 ? -2.756 -1.349 -9.039 1.00 68.38 90 SER A O 1
ATOM 683 N N . ARG A 1 91 ? -4.571 -2.605 -8.663 1.00 72.94 91 ARG A N 1
ATOM 684 C CA . ARG A 1 91 ? -4.298 -3.509 -9.794 1.00 72.94 91 ARG A CA 1
ATOM 685 C C . ARG A 1 91 ? -4.036 -2.769 -11.110 1.00 72.94 91 ARG A C 1
ATOM 687 O O . ARG A 1 91 ? -3.114 -3.138 -11.835 1.00 72.94 91 ARG A O 1
ATOM 694 N N . GLU A 1 92 ? -4.818 -1.738 -11.420 1.00 76.50 92 GLU A N 1
ATOM 695 C CA . GLU A 1 92 ? -4.651 -0.944 -12.645 1.00 76.50 92 GLU A CA 1
ATOM 696 C C . GLU A 1 92 ? -3.316 -0.194 -12.657 1.00 76.50 92 GLU A C 1
ATOM 698 O O . GLU A 1 92 ? -2.571 -0.279 -13.634 1.00 76.50 92 GLU A O 1
ATOM 703 N N . GLN A 1 93 ? -2.954 0.440 -11.540 1.00 79.00 93 GLN A N 1
ATOM 704 C CA . GLN A 1 93 ? -1.680 1.143 -11.395 1.00 79.00 93 GLN A CA 1
ATOM 705 C C . GLN A 1 93 ? -0.480 0.189 -11.460 1.00 79.00 93 GLN A C 1
ATOM 707 O O . GLN A 1 93 ? 0.545 0.528 -12.053 1.00 79.00 93 GLN A O 1
ATOM 712 N N . ARG A 1 94 ? -0.593 -1.028 -10.905 1.00 77.19 94 ARG A N 1
ATOM 713 C CA . ARG A 1 94 ? 0.445 -2.067 -11.043 1.00 77.19 94 ARG A CA 1
ATOM 714 C C . ARG A 1 94 ? 0.628 -2.463 -12.505 1.00 77.19 94 ARG A C 1
ATOM 716 O O . ARG A 1 94 ? 1.760 -2.521 -12.977 1.00 77.19 94 ARG A O 1
ATOM 723 N N . LEU A 1 95 ? -0.467 -2.684 -13.234 1.00 79.50 95 LEU A N 1
ATOM 724 C CA . LEU A 1 95 ? -0.424 -3.037 -14.656 1.00 79.50 95 LEU A CA 1
ATOM 725 C C . LEU A 1 95 ? 0.181 -1.920 -15.514 1.00 79.50 95 LEU A C 1
ATOM 727 O O . LEU A 1 95 ? 0.977 -2.200 -16.413 1.00 79.50 95 LEU A O 1
ATOM 731 N N . GLU A 1 96 ? -0.172 -0.665 -15.244 1.00 83.50 96 GLU A N 1
ATOM 732 C CA . GLU A 1 96 ? 0.374 0.490 -15.955 1.00 83.50 96 GLU A CA 1
ATOM 733 C C . GLU A 1 96 ? 1.866 0.677 -15.669 1.00 83.50 96 GLU A C 1
ATOM 735 O O . GLU A 1 96 ? 2.666 0.804 -16.600 1.00 83.50 96 GLU A O 1
ATOM 740 N N . ARG A 1 97 ? 2.268 0.594 -14.398 1.00 81.31 97 ARG A N 1
ATOM 741 C CA . ARG A 1 97 ? 3.675 0.635 -13.993 1.00 81.31 97 ARG A CA 1
ATOM 742 C C . ARG A 1 97 ? 4.474 -0.478 -14.660 1.00 81.31 97 ARG A C 1
ATOM 744 O O . ARG A 1 97 ? 5.530 -0.210 -15.223 1.00 81.31 97 ARG A O 1
ATOM 751 N N . ASP A 1 98 ? 3.987 -1.714 -14.637 1.00 82.38 98 ASP A N 1
ATOM 752 C CA . ASP A 1 98 ? 4.688 -2.846 -15.244 1.00 82.38 98 ASP A CA 1
ATOM 753 C C . ASP A 1 98 ? 4.801 -2.685 -16.765 1.00 82.38 98 ASP A C 1
ATOM 755 O O . ASP A 1 98 ? 5.837 -3.006 -17.353 1.00 82.38 98 ASP A O 1
ATOM 759 N N . ARG A 1 99 ? 3.771 -2.129 -17.417 1.00 83.19 99 ARG A N 1
ATOM 760 C CA . ARG A 1 99 ? 3.822 -1.762 -18.838 1.00 83.19 99 ARG A CA 1
ATOM 761 C C . ARG A 1 99 ? 4.898 -0.706 -19.094 1.00 83.19 99 ARG A C 1
ATOM 763 O O . ARG A 1 99 ? 5.686 -0.866 -20.027 1.00 83.19 99 ARG A O 1
ATOM 770 N N . PHE A 1 100 ? 4.958 0.333 -18.266 1.00 83.25 100 PHE A N 1
ATOM 771 C CA . PHE A 1 100 ? 5.957 1.394 -18.368 1.00 83.25 100 PHE A CA 1
ATOM 772 C C . PHE A 1 100 ? 7.381 0.868 -18.143 1.00 83.25 100 PHE A C 1
ATOM 774 O O . PHE A 1 100 ? 8.272 1.144 -18.941 1.00 83.25 100 PHE A O 1
ATOM 781 N N . LEU A 1 101 ? 7.597 0.044 -17.115 1.00 80.19 101 LEU A N 1
ATOM 782 C CA . LEU A 1 101 ? 8.896 -0.564 -16.821 1.00 80.19 101 LEU A CA 1
ATOM 783 C C . LEU A 1 101 ? 9.366 -1.466 -17.963 1.00 80.19 101 LEU A C 1
ATOM 785 O O . LEU A 1 101 ? 10.511 -1.357 -18.394 1.00 80.19 101 LEU A O 1
ATOM 789 N N . ARG A 1 102 ? 8.480 -2.301 -18.519 1.00 74.81 102 ARG A N 1
ATOM 790 C CA . ARG A 1 102 ? 8.801 -3.122 -19.698 1.00 74.81 102 ARG A CA 1
ATOM 791 C C . ARG A 1 102 ? 9.173 -2.261 -20.902 1.00 74.81 102 ARG A C 1
ATOM 793 O O . ARG A 1 102 ? 10.102 -2.617 -21.621 1.00 74.81 102 ARG A O 1
ATOM 800 N N . LYS A 1 103 ? 8.475 -1.142 -21.126 1.00 78.19 103 LYS A N 1
ATOM 801 C CA . LYS A 1 103 ? 8.811 -0.188 -22.192 1.00 78.19 103 LYS A CA 1
ATOM 802 C C . LYS A 1 103 ? 10.200 0.414 -21.968 1.00 78.19 103 LYS A C 1
ATOM 804 O O . LYS A 1 103 ? 11.023 0.346 -22.870 1.00 78.19 103 LYS A O 1
ATOM 809 N N . ARG A 1 104 ? 10.492 0.892 -20.757 1.00 73.31 104 ARG A N 1
ATOM 810 C CA . ARG A 1 104 ? 11.789 1.483 -20.402 1.00 73.31 104 ARG A CA 1
ATOM 811 C C . ARG A 1 104 ? 12.948 0.494 -20.539 1.00 73.31 104 ARG A C 1
ATOM 813 O O . ARG A 1 104 ? 13.989 0.849 -21.073 1.00 73.31 104 ARG A O 1
ATOM 820 N N . VAL A 1 105 ? 12.763 -0.757 -20.111 1.00 71.50 105 VAL A N 1
ATOM 821 C CA . VAL A 1 105 ? 13.766 -1.823 -20.288 1.00 71.50 105 VAL A CA 1
ATOM 822 C C . VAL A 1 105 ? 14.006 -2.101 -21.770 1.00 71.50 105 VAL A C 1
ATOM 824 O O . VAL A 1 105 ? 15.153 -2.231 -22.184 1.00 71.50 105 VAL A O 1
ATOM 827 N N . ARG A 1 106 ? 12.949 -2.147 -22.592 1.00 65.50 106 ARG A N 1
ATOM 828 C CA . ARG A 1 106 ? 13.100 -2.283 -24.049 1.00 65.50 106 ARG A CA 1
ATOM 829 C C . ARG A 1 106 ? 13.852 -1.102 -24.648 1.00 65.50 106 ARG A C 1
ATOM 831 O O . ARG A 1 106 ? 14.751 -1.330 -25.438 1.00 65.50 106 ARG A O 1
ATOM 838 N N . GLU A 1 107 ? 13.524 0.127 -24.265 1.00 66.56 107 GLU A N 1
ATOM 839 C CA . GLU A 1 107 ? 14.223 1.331 -24.733 1.00 66.56 107 GLU A CA 1
ATOM 840 C C . GLU A 1 107 ? 15.695 1.339 -24.319 1.00 66.56 107 GLU A C 1
ATOM 842 O O . GLU A 1 107 ? 16.538 1.729 -25.114 1.00 66.56 107 GLU A O 1
ATOM 847 N N . GLN A 1 108 ? 16.020 0.854 -23.120 1.00 61.72 108 GLN A N 1
ATOM 848 C CA . GLN A 1 108 ? 17.399 0.738 -22.652 1.00 61.72 108 GLN A CA 1
ATOM 849 C C . GLN A 1 108 ? 18.175 -0.349 -23.407 1.00 61.72 108 GLN A C 1
ATOM 851 O O . GLN A 1 108 ? 19.291 -0.099 -23.843 1.00 61.72 108 GLN A O 1
ATOM 856 N N . ILE A 1 109 ? 17.569 -1.518 -23.646 1.00 59.31 109 ILE A N 1
ATOM 857 C CA . ILE A 1 109 ? 18.161 -2.570 -24.490 1.00 59.31 109 ILE A CA 1
ATOM 858 C C . ILE A 1 109 ? 18.345 -2.062 -25.920 1.00 59.31 109 ILE A C 1
ATOM 860 O O . ILE A 1 109 ? 19.381 -2.312 -26.527 1.00 59.31 109 ILE A O 1
ATOM 864 N N . VAL A 1 110 ? 17.363 -1.335 -26.463 1.00 55.31 110 VAL A N 1
ATOM 865 C CA . VAL A 1 110 ? 17.474 -0.698 -27.777 1.00 55.31 110 VAL A CA 1
ATOM 866 C C . VAL A 1 110 ? 18.622 0.302 -27.748 1.00 55.31 110 VAL A C 1
ATOM 868 O O . VAL A 1 110 ? 19.518 0.143 -28.553 1.00 55.31 110 VAL A O 1
ATOM 871 N N . TYR A 1 111 ? 18.703 1.223 -26.788 1.00 54.09 111 TYR A N 1
ATOM 872 C CA . TYR A 1 111 ? 19.809 2.178 -26.671 1.00 54.09 111 TYR A CA 1
ATOM 873 C C . TYR A 1 111 ? 21.183 1.488 -26.604 1.00 54.09 111 TYR A C 1
ATOM 875 O O . TYR A 1 111 ? 22.061 1.797 -27.407 1.00 54.09 111 TYR A O 1
ATOM 883 N N . ASP A 1 112 ? 21.334 0.477 -25.748 1.00 54.41 112 ASP A N 1
ATOM 884 C CA . ASP A 1 112 ? 22.577 -0.288 -25.597 1.00 54.41 112 ASP A CA 1
ATOM 885 C C . ASP A 1 112 ? 22.917 -1.117 -26.851 1.00 54.41 112 ASP A C 1
ATOM 887 O O . ASP A 1 112 ? 24.084 -1.231 -27.228 1.00 54.41 112 ASP A O 1
ATOM 891 N N . SER A 1 113 ? 21.912 -1.658 -27.550 1.00 51.16 113 SER A N 1
ATOM 892 C CA . SER A 1 113 ? 22.086 -2.385 -28.821 1.00 51.16 113 SER A CA 1
ATOM 893 C C . SER A 1 113 ? 22.293 -1.464 -30.034 1.00 51.16 113 SER A C 1
ATOM 895 O O . SER A 1 113 ? 22.986 -1.843 -30.974 1.00 51.16 113 SER A O 1
ATOM 897 N N . THR A 1 114 ? 21.754 -0.243 -29.983 1.00 52.59 114 THR A N 1
ATOM 898 C CA . THR A 1 114 ? 21.907 0.849 -30.961 1.00 52.59 114 THR A CA 1
ATOM 899 C C . THR A 1 114 ? 23.095 1.743 -30.645 1.00 52.59 114 THR A C 1
ATOM 901 O O . THR A 1 114 ? 23.272 2.780 -31.288 1.00 52.59 114 THR A O 1
ATOM 904 N N . CYS A 1 115 ? 23.973 1.332 -29.724 1.00 58.91 115 CYS A N 1
ATOM 905 C CA . CYS A 1 115 ? 25.348 1.810 -29.690 1.00 58.91 115 CYS A CA 1
ATOM 906 C C . CYS A 1 115 ? 26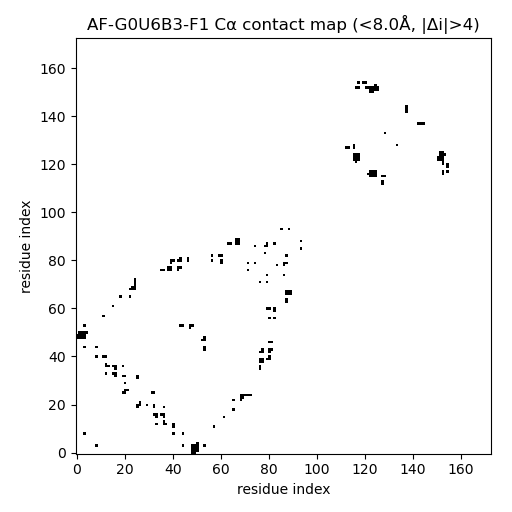.062 1.264 -30.941 1.00 58.91 115 CYS A C 1
ATOM 908 O O . CYS A 1 115 ? 26.945 0.408 -30.897 1.00 58.91 115 CYS A O 1
ATOM 910 N N . MET A 1 116 ? 25.598 1.758 -32.092 1.00 60.94 116 MET A N 1
ATOM 911 C CA . MET A 1 116 ? 26.062 1.468 -33.434 1.00 60.94 116 MET A CA 1
ATOM 912 C C . MET A 1 116 ? 27.520 1.862 -33.531 1.00 60.94 116 MET A C 1
ATOM 914 O O . MET A 1 116 ? 28.251 1.259 -34.290 1.00 60.94 116 MET A O 1
ATOM 918 N N . LEU A 1 117 ? 27.964 2.841 -32.742 1.00 63.53 117 LEU A N 1
ATOM 919 C CA . LEU A 1 117 ? 29.332 3.319 -32.745 1.00 63.53 117 LEU A CA 1
ATOM 920 C C . LEU A 1 117 ? 30.179 2.541 -31.742 1.00 63.53 117 LEU A C 1
ATOM 922 O O . LEU A 1 117 ? 29.854 2.405 -30.563 1.00 63.53 117 LEU A O 1
ATOM 926 N N . CYS A 1 118 ? 31.331 2.080 -32.203 1.00 69.44 118 CYS A N 1
ATOM 927 C CA . CYS A 1 118 ? 32.335 1.487 -31.351 1.00 69.44 118 CYS A CA 1
ATOM 928 C C . CYS A 1 118 ? 32.818 2.500 -30.314 1.00 69.44 118 CYS A C 1
ATOM 930 O O . CYS A 1 118 ? 33.222 3.609 -30.655 1.00 69.44 118 CYS A O 1
ATOM 932 N N . SER A 1 119 ? 32.841 2.115 -29.040 1.00 67.56 119 SER A N 1
ATOM 933 C CA . SER A 1 119 ? 33.321 2.981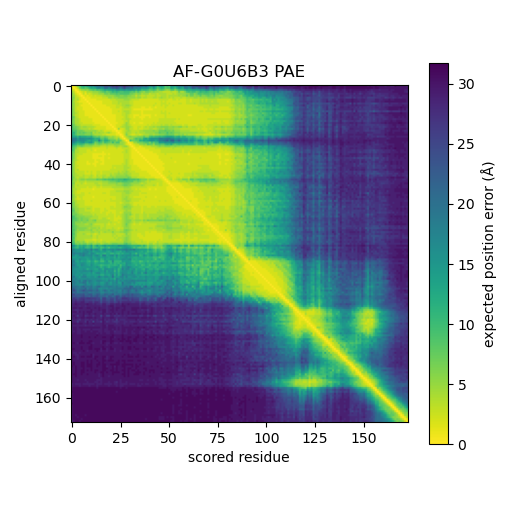 -27.959 1.00 67.56 119 SER A CA 1
ATOM 934 C C . SER A 1 119 ? 34.763 3.466 -28.165 1.00 67.56 119 SER A C 1
ATOM 936 O O . SER A 1 119 ? 35.070 4.581 -27.738 1.00 67.56 119 SER A O 1
ATOM 938 N N . THR A 1 120 ? 35.597 2.681 -28.857 1.00 69.38 120 THR A N 1
ATOM 939 C CA . THR A 1 120 ? 37.018 2.951 -29.121 1.00 69.38 120 THR A CA 1
ATOM 940 C C . THR A 1 120 ? 37.244 3.843 -30.340 1.00 69.38 120 THR A C 1
ATOM 942 O O . THR A 1 120 ? 37.849 4.900 -30.210 1.00 69.38 120 THR A O 1
ATOM 945 N N . CYS A 1 121 ? 36.767 3.445 -31.523 1.00 74.75 121 CYS A N 1
ATOM 946 C CA . CYS A 1 121 ? 37.049 4.166 -32.773 1.00 74.75 121 CYS A CA 1
ATOM 947 C C . CYS A 1 121 ? 35.895 5.051 -33.258 1.00 74.75 121 CYS A C 1
ATOM 949 O O . CYS A 1 121 ? 36.039 5.730 -34.266 1.00 74.75 121 CYS A O 1
ATOM 951 N N . LYS A 1 122 ? 34.748 5.034 -32.566 1.00 70.56 122 LYS A N 1
ATOM 952 C CA . LYS A 1 122 ? 33.515 5.756 -32.928 1.00 70.56 122 LYS A CA 1
ATOM 953 C C . LYS A 1 122 ? 32.960 5.427 -34.324 1.00 70.56 122 LYS A C 1
ATOM 955 O O . LYS A 1 122 ? 32.068 6.122 -34.786 1.00 70.56 122 LYS A O 1
ATOM 960 N N . LEU A 1 123 ? 33.440 4.353 -34.957 1.00 69.25 123 LEU A N 1
ATOM 961 C CA . LEU A 1 123 ? 32.948 3.824 -36.236 1.00 69.25 123 LEU A CA 1
ATOM 962 C C . LEU A 1 123 ? 31.861 2.766 -36.032 1.00 69.25 123 LEU A C 1
ATOM 964 O O . LEU A 1 123 ? 31.747 2.200 -34.942 1.00 69.25 123 LEU A O 1
ATOM 968 N N . VAL A 1 124 ? 31.080 2.470 -37.072 1.00 70.00 124 VAL A N 1
ATOM 969 C CA . VAL A 1 124 ? 29.880 1.631 -36.948 1.00 70.00 124 VAL A CA 1
ATOM 970 C C . VAL A 1 124 ? 30.237 0.150 -36.761 1.00 70.00 124 VAL A C 1
ATOM 972 O O . VAL A 1 124 ? 30.985 -0.418 -37.545 1.00 70.00 124 VAL A O 1
ATOM 975 N N . ARG A 1 125 ? 29.720 -0.507 -35.726 1.00 69.25 125 ARG A N 1
ATOM 976 C CA . ARG A 1 125 ? 30.002 -1.902 -35.377 1.00 69.25 125 ARG A CA 1
ATOM 977 C C . ARG A 1 125 ? 29.300 -2.889 -36.324 1.00 69.25 125 ARG A C 1
ATOM 979 O O . ARG A 1 125 ? 28.072 -2.877 -36.388 1.00 69.25 125 ARG A O 1
ATOM 986 N N . PRO A 1 126 ? 30.041 -3.785 -37.004 1.00 64.81 126 PRO A N 1
ATOM 987 C CA . PRO A 1 126 ? 29.457 -4.737 -37.949 1.00 64.81 126 PRO A CA 1
ATOM 988 C C . PRO A 1 126 ? 28.605 -5.828 -37.281 1.00 64.81 126 PRO A C 1
ATOM 990 O O . PRO A 1 126 ? 27.632 -6.275 -37.873 1.00 64.81 126 PRO A O 1
ATOM 993 N N . ASP A 1 127 ? 28.898 -6.218 -36.033 1.00 63.09 127 ASP A N 1
ATOM 994 C CA . ASP A 1 127 ? 28.140 -7.226 -35.265 1.00 63.09 127 ASP A CA 1
ATOM 995 C C . ASP A 1 127 ? 26.758 -6.738 -34.799 1.00 63.09 127 ASP A C 1
ATOM 997 O O . ASP A 1 127 ? 25.936 -7.531 -34.340 1.00 63.09 127 ASP A O 1
ATOM 1001 N N . ARG A 1 128 ? 26.507 -5.427 -34.890 1.00 59.72 128 ARG A N 1
ATOM 1002 C CA . ARG A 1 128 ? 25.265 -4.780 -34.438 1.00 59.72 128 ARG A CA 1
ATOM 1003 C C . ARG A 1 128 ? 24.384 -4.291 -35.581 1.00 59.72 128 ARG A C 1
ATOM 1005 O O . ARG A 1 128 ? 23.250 -3.891 -35.340 1.00 59.72 128 ARG A O 1
ATOM 1012 N N . ILE A 1 129 ? 24.860 -4.395 -36.820 1.00 60.47 129 ILE A N 1
ATOM 1013 C CA . ILE A 1 129 ? 24.047 -4.182 -38.015 1.00 60.47 129 ILE A CA 1
ATOM 1014 C C . ILE A 1 129 ? 23.321 -5.499 -38.305 1.00 60.47 129 ILE A C 1
ATOM 1016 O O . ILE A 1 129 ? 23.858 -6.393 -38.957 1.00 60.47 129 ILE A O 1
ATOM 1020 N N . ASN A 1 130 ? 22.083 -5.642 -37.826 1.00 57.91 130 ASN A N 1
ATOM 1021 C CA . ASN A 1 130 ? 21.224 -6.729 -38.289 1.00 57.91 130 ASN A CA 1
ATOM 1022 C C . ASN A 1 130 ? 20.733 -6.401 -39.708 1.00 57.91 130 ASN A C 1
ATOM 1024 O O . ASN A 1 130 ? 19.681 -5.789 -39.889 1.00 57.91 130 ASN A O 1
ATOM 1028 N N . LEU A 1 131 ? 21.528 -6.785 -40.710 1.00 56.06 131 LEU A N 1
ATOM 1029 C CA . LEU A 1 131 ? 21.266 -6.555 -42.138 1.00 56.06 131 LEU A CA 1
ATOM 1030 C C . LEU A 1 131 ? 19.864 -7.019 -42.562 1.00 56.06 131 LEU A C 1
ATOM 1032 O O . LEU A 1 131 ? 19.216 -6.344 -43.353 1.00 56.06 131 LEU A O 1
ATOM 1036 N N . ASN A 1 132 ? 19.353 -8.104 -41.969 1.00 52.16 132 ASN A N 1
ATOM 1037 C CA . ASN A 1 132 ? 18.011 -8.616 -42.261 1.00 52.16 132 ASN A CA 1
ATOM 1038 C C . ASN A 1 132 ? 16.896 -7.669 -41.791 1.00 52.16 132 ASN A C 1
ATOM 1040 O O . ASN A 1 132 ? 15.828 -7.635 -42.386 1.00 52.16 132 ASN A O 1
ATOM 1044 N N . GLN A 1 133 ? 17.129 -6.904 -40.724 1.00 53.53 133 GLN A N 1
ATOM 1045 C CA . GLN A 1 133 ? 16.150 -5.968 -40.168 1.00 53.53 133 GLN A CA 1
ATOM 1046 C C . GLN A 1 133 ? 16.173 -4.621 -40.906 1.00 53.53 133 GLN A C 1
ATOM 1048 O O . GLN A 1 133 ? 15.136 -3.991 -41.065 1.00 53.53 133 GLN A O 1
ATOM 1053 N N . LEU A 1 134 ? 17.340 -4.225 -41.422 1.00 52.56 134 LEU A N 1
ATOM 1054 C CA . LEU A 1 134 ? 17.527 -3.023 -42.245 1.00 52.56 134 LEU A CA 1
ATOM 1055 C C . LEU A 1 134 ? 17.047 -3.207 -43.695 1.00 52.56 134 LEU A C 1
ATOM 1057 O O . LEU A 1 134 ? 16.573 -2.252 -44.311 1.00 52.56 134 LEU A O 1
ATOM 1061 N N . ALA A 1 135 ? 17.128 -4.431 -44.229 1.00 49.25 135 ALA A N 1
ATOM 1062 C CA . ALA A 1 135 ? 16.583 -4.785 -45.541 1.00 49.25 135 ALA A CA 1
ATOM 1063 C C . ALA A 1 135 ? 15.042 -4.696 -45.582 1.00 49.25 135 ALA A C 1
ATOM 1065 O O . ALA A 1 135 ? 14.466 -4.272 -46.579 1.00 49.25 135 ALA A O 1
ATOM 1066 N N . LEU A 1 136 ? 14.370 -5.028 -44.473 1.00 48.25 136 LEU A N 1
ATOM 1067 C CA . LEU A 1 136 ? 12.907 -4.953 -44.375 1.00 48.25 136 LEU A CA 1
ATOM 1068 C C . LEU A 1 136 ? 12.388 -3.503 -44.393 1.00 48.25 136 LEU A C 1
ATOM 1070 O O . LEU A 1 136 ? 11.368 -3.232 -45.024 1.00 48.25 136 LEU A O 1
ATOM 1074 N N . ASP A 1 137 ? 13.108 -2.562 -43.772 1.00 48.91 137 ASP A N 1
ATOM 1075 C CA . ASP A 1 137 ? 12.755 -1.131 -43.798 1.00 48.91 137 ASP A CA 1
ATOM 1076 C C . ASP A 1 137 ? 12.999 -0.481 -45.175 1.00 48.91 137 ASP A C 1
ATOM 1078 O O . ASP A 1 137 ? 12.343 0.502 -45.531 1.00 48.91 137 ASP A O 1
ATOM 1082 N N . SER A 1 138 ? 13.926 -1.018 -45.975 1.00 49.81 138 SER A N 1
ATOM 1083 C CA . SER A 1 138 ? 14.261 -0.478 -47.302 1.00 49.81 138 SER A CA 1
ATOM 1084 C C . SER A 1 138 ? 13.3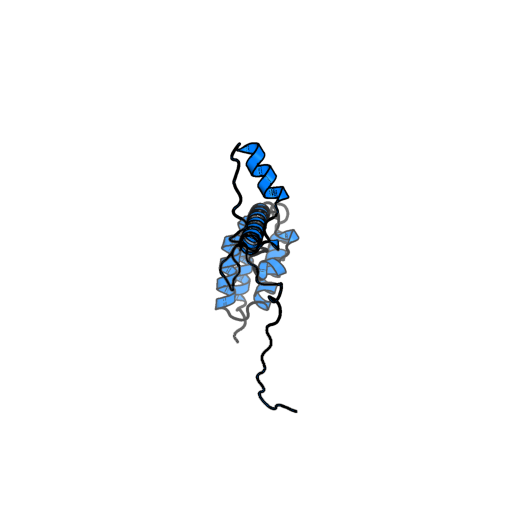01 -0.947 -48.400 1.00 49.81 138 SER A C 1
ATOM 1086 O O . SER A 1 138 ? 12.965 -0.149 -49.277 1.00 49.81 138 SER A O 1
ATOM 1088 N N . GLU A 1 139 ? 12.766 -2.171 -48.319 1.00 53.28 139 GLU A N 1
ATOM 1089 C CA . GLU A 1 139 ? 11.683 -2.624 -49.209 1.00 53.28 139 GLU A CA 1
ATOM 1090 C C . GLU A 1 139 ? 10.378 -1.843 -48.986 1.00 53.28 139 GLU A C 1
ATOM 1092 O O . GLU A 1 139 ? 9.662 -1.550 -49.944 1.00 53.28 139 GLU A O 1
ATOM 1097 N N . GLN A 1 140 ? 10.080 -1.454 -47.741 1.00 49.81 140 GLN A N 1
ATOM 1098 C CA . GLN A 1 140 ? 8.846 -0.732 -47.415 1.00 49.81 140 GLN A CA 1
ATOM 1099 C C . GLN A 1 140 ? 8.876 0.751 -47.823 1.00 49.81 140 GLN A C 1
ATOM 1101 O O . GLN A 1 140 ? 7.830 1.304 -48.160 1.00 49.81 140 GLN A O 1
ATOM 1106 N N . ASN A 1 141 ? 10.058 1.381 -47.839 1.00 50.72 141 ASN A N 1
ATOM 1107 C CA . ASN A 1 141 ? 10.219 2.814 -48.125 1.00 50.72 141 ASN A CA 1
ATOM 1108 C C . ASN A 1 141 ? 10.865 3.133 -49.489 1.00 50.72 141 ASN A C 1
ATOM 1110 O O . ASN A 1 141 ? 11.005 4.307 -49.830 1.00 50.72 141 ASN A O 1
ATOM 1114 N N . GLY A 1 142 ? 11.249 2.128 -50.285 1.00 44.84 142 GLY A N 1
ATOM 1115 C C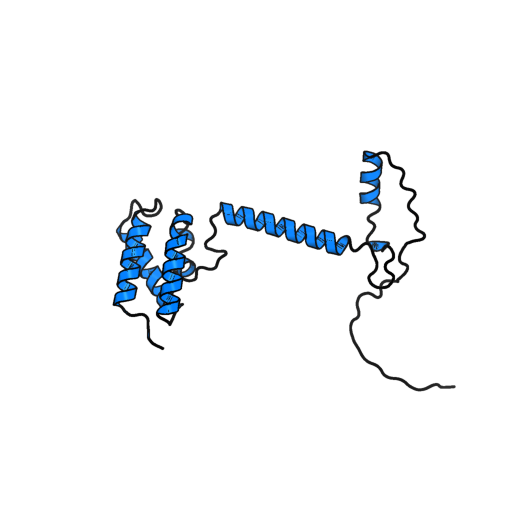A . GLY A 1 142 ? 11.746 2.309 -51.659 1.00 44.84 142 GLY A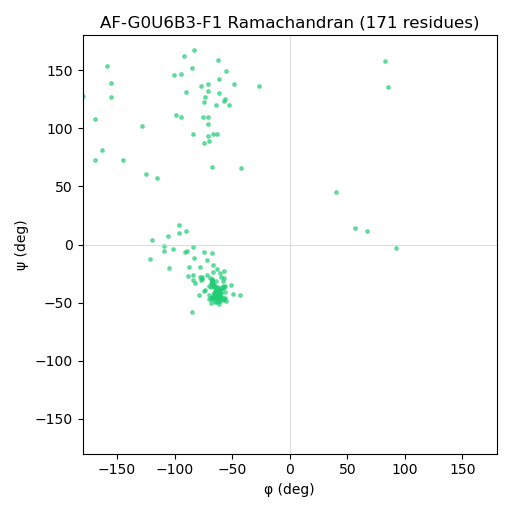 CA 1
ATOM 1116 C C . GLY A 1 142 ? 13.096 3.027 -51.782 1.00 44.84 142 GLY A C 1
ATOM 1117 O O . GLY A 1 142 ? 13.489 3.426 -52.877 1.00 44.84 142 GLY A O 1
ATOM 1118 N N . THR A 1 143 ? 13.822 3.213 -50.681 1.00 49.03 143 THR A N 1
ATOM 1119 C CA . THR A 1 143 ? 15.128 3.875 -50.674 1.00 49.03 143 THR A CA 1
ATOM 1120 C C . THR A 1 143 ? 16.238 2.835 -50.762 1.00 49.03 143 THR A C 1
ATOM 1122 O O . THR A 1 143 ? 16.492 2.105 -49.802 1.00 49.03 143 THR A O 1
ATOM 1125 N N . GLN A 1 144 ? 16.920 2.788 -51.905 1.00 46.84 144 GLN A N 1
ATOM 1126 C CA . GLN A 1 144 ? 18.165 2.046 -52.073 1.00 46.84 144 GLN A CA 1
ATOM 1127 C C . GLN A 1 144 ? 19.265 2.784 -51.296 1.00 46.84 144 GLN A C 1
ATOM 1129 O O . GLN A 1 144 ? 19.835 3.761 -51.778 1.00 46.84 144 GLN A O 1
ATOM 1134 N N . PHE A 1 145 ? 19.503 2.384 -50.047 1.00 51.25 145 PHE A N 1
ATOM 1135 C CA . PHE A 1 145 ? 20.642 2.888 -49.288 1.00 51.25 145 PHE A CA 1
ATOM 1136 C C . PHE A 1 145 ? 21.910 2.214 -49.820 1.00 51.25 145 PHE A C 1
ATOM 1138 O O . PHE A 1 145 ? 22.120 1.022 -49.599 1.00 51.25 145 PHE A O 1
ATOM 1145 N N . ASP A 1 146 ? 22.762 2.976 -50.506 1.00 49.00 146 ASP A N 1
ATOM 1146 C CA . ASP A 1 146 ? 24.152 2.579 -50.736 1.00 49.00 146 ASP A CA 1
ATOM 1147 C C . ASP A 1 146 ? 24.863 2.577 -49.377 1.00 49.00 146 ASP A C 1
ATOM 1149 O O . ASP A 1 146 ? 25.276 3.610 -48.842 1.00 49.00 146 ASP A O 1
ATOM 1153 N N . TYR A 1 147 ? 24.926 1.403 -48.751 1.00 54.47 147 TYR A N 1
ATOM 1154 C CA . TYR A 1 147 ? 25.604 1.239 -47.476 1.00 54.47 147 TYR A CA 1
ATOM 1155 C C . TYR A 1 147 ? 27.116 1.360 -47.698 1.00 54.47 147 TYR A C 1
ATOM 1157 O O . TYR A 1 147 ? 27.770 0.433 -48.171 1.00 54.47 147 TYR A O 1
ATOM 1165 N N . ASN A 1 148 ? 27.686 2.511 -47.335 1.00 53.00 148 ASN A N 1
ATOM 1166 C CA . ASN A 1 148 ? 29.135 2.711 -47.306 1.00 53.00 148 ASN A CA 1
ATOM 1167 C C . ASN A 1 148 ? 29.755 1.890 -46.164 1.00 53.00 148 ASN A C 1
ATOM 1169 O O . ASN A 1 148 ? 29.909 2.366 -45.035 1.00 53.00 148 ASN A O 1
ATOM 1173 N N . PHE A 1 149 ? 30.117 0.643 -46.467 1.00 55.81 149 PHE A N 1
ATOM 1174 C CA . PHE A 1 149 ? 30.784 -0.282 -45.547 1.00 55.81 149 PHE A CA 1
ATOM 1175 C C . PHE A 1 149 ? 32.221 0.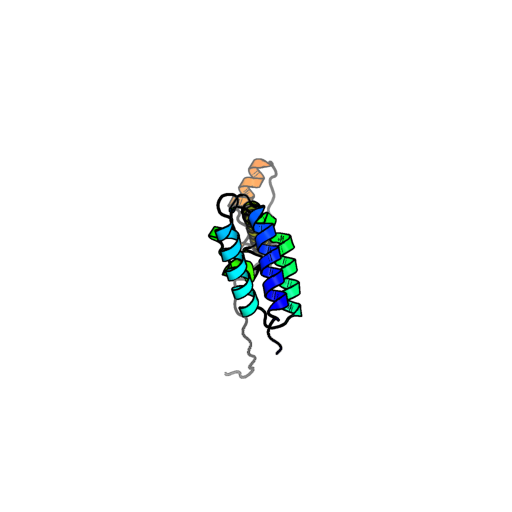140 -45.180 1.00 55.81 149 PHE A C 1
ATOM 1177 O O . PHE A 1 149 ? 32.812 -0.430 -44.264 1.00 55.81 149 PHE A O 1
ATOM 1184 N N . ASP A 1 150 ? 32.761 1.181 -45.819 1.00 58.09 150 ASP A N 1
ATOM 1185 C CA . ASP A 1 150 ? 34.090 1.735 -45.526 1.00 58.09 150 ASP A CA 1
ATOM 1186 C C . ASP A 1 150 ? 34.183 2.396 -44.137 1.00 58.09 150 ASP A C 1
ATOM 1188 O O . ASP A 1 150 ? 35.274 2.558 -43.595 1.00 58.09 150 ASP A O 1
ATOM 1192 N N . ASN A 1 151 ? 33.041 2.725 -43.516 1.00 58.56 151 ASN A N 1
ATOM 1193 C CA . ASN A 1 151 ? 32.966 3.301 -42.165 1.00 58.56 151 ASN A CA 1
ATOM 1194 C C . ASN A 1 151 ? 32.703 2.259 -41.064 1.00 58.56 151 ASN A C 1
ATOM 1196 O O . ASN A 1 151 ? 32.289 2.610 -39.951 1.00 58.56 151 ASN A O 1
ATOM 1200 N N . LEU A 1 152 ? 32.912 0.973 -41.359 1.00 67.56 152 LEU A N 1
ATOM 1201 C CA . LEU A 1 152 ? 32.765 -0.083 -40.369 1.00 67.56 152 LEU A CA 1
ATOM 1202 C C . LEU A 1 152 ? 33.966 -0.148 -39.424 1.00 67.56 152 LEU A C 1
ATOM 1204 O O . LEU A 1 152 ? 35.136 -0.108 -39.801 1.00 67.56 152 LEU A O 1
ATOM 1208 N N . CYS A 1 153 ? 33.653 -0.310 -38.150 1.00 71.25 153 CYS A N 1
ATOM 1209 C CA . CYS A 1 153 ? 34.605 -0.568 -37.096 1.00 71.25 153 CYS A CA 1
ATOM 1210 C C . CYS A 1 153 ? 35.301 -1.917 -37.324 1.00 71.25 153 CYS A C 1
ATOM 1212 O O . CYS A 1 153 ? 34.670 -2.971 -37.264 1.00 71.25 153 CYS A O 1
ATOM 1214 N N . GLN A 1 154 ? 36.627 -1.878 -37.462 1.00 75.25 154 GLN A N 1
ATOM 1215 C CA . GLN A 1 154 ? 37.493 -3.062 -37.525 1.00 75.25 154 GLN A CA 1
ATOM 1216 C C . GLN A 1 154 ? 38.117 -3.433 -36.172 1.00 75.25 154 GLN A C 1
ATOM 1218 O O . GLN A 1 154 ? 39.018 -4.269 -36.116 1.00 75.25 154 GLN A O 1
ATOM 1223 N N . CYS A 1 155 ? 37.684 -2.816 -35.066 1.00 72.31 155 CYS A N 1
ATOM 1224 C CA . CYS A 1 155 ? 38.139 -3.223 -33.740 1.00 72.31 155 CYS A CA 1
ATOM 1225 C C . CYS A 1 155 ? 37.672 -4.664 -33.485 1.00 72.31 155 CYS A C 1
ATOM 1227 O O . CYS A 1 155 ? 36.536 -4.890 -33.072 1.00 72.31 155 CYS A O 1
ATOM 1229 N N . THR A 1 156 ? 38.547 -5.638 -33.757 1.00 57.50 156 THR A N 1
ATOM 1230 C CA . THR A 1 156 ? 38.360 -7.054 -33.422 1.00 57.50 156 THR A CA 1
ATOM 1231 C C . THR A 1 156 ? 37.932 -7.160 -31.971 1.00 57.50 156 THR A C 1
ATOM 1233 O O . THR A 1 156 ? 38.491 -6.446 -31.139 1.00 57.50 156 THR A O 1
ATOM 1236 N N . SER A 1 157 ? 36.974 -8.041 -31.695 1.00 54.53 157 SER A N 1
ATOM 1237 C CA . SER A 1 157 ? 36.341 -8.390 -30.416 1.00 54.53 157 SER A CA 1
ATOM 1238 C C . SER A 1 157 ? 37.288 -8.525 -29.206 1.00 54.53 157 SER A C 1
ATOM 1240 O O . SER A 1 157 ? 37.439 -9.587 -28.613 1.00 54.53 157 SER A O 1
ATOM 1242 N N . ARG A 1 158 ? 37.912 -7.423 -28.799 1.00 47.22 158 ARG A N 1
ATOM 1243 C CA . ARG A 1 158 ? 38.617 -7.200 -27.537 1.00 47.22 158 ARG A CA 1
ATOM 1244 C C . ARG A 1 158 ? 37.862 -6.115 -26.781 1.00 47.22 158 ARG A C 1
ATOM 1246 O O . ARG A 1 158 ? 38.391 -5.060 -26.462 1.00 47.22 158 ARG A O 1
ATOM 1253 N N . SER A 1 159 ? 36.581 -6.353 -26.534 1.00 44.62 159 SER A N 1
ATOM 1254 C CA . SER A 1 159 ? 35.803 -5.546 -25.597 1.00 44.62 159 SER A CA 1
ATOM 1255 C C . SER A 1 159 ? 35.180 -6.472 -24.562 1.00 44.62 159 SER A C 1
ATOM 1257 O O . SER A 1 159 ? 33.969 -6.607 -24.474 1.00 44.62 159 SER A O 1
ATOM 1259 N N . SER A 1 160 ? 36.052 -7.166 -23.827 1.00 42.69 160 SER A N 1
ATOM 1260 C CA . SER A 1 160 ? 35.735 -7.813 -22.550 1.00 42.69 160 SER A CA 1
ATOM 1261 C C . SER A 1 160 ? 37.025 -8.277 -21.867 1.00 42.69 160 SER A C 1
ATOM 1263 O O . SER A 1 160 ? 37.332 -9.465 -21.868 1.00 42.69 160 SER A O 1
ATOM 1265 N N . SER A 1 161 ? 37.825 -7.350 -21.339 1.00 33.50 161 SER A N 1
ATOM 1266 C CA . SER A 1 161 ? 38.828 -7.633 -20.296 1.00 33.50 161 SER A CA 1
ATOM 1267 C C . SER A 1 161 ? 39.258 -6.317 -19.642 1.00 33.50 161 SER A C 1
ATOM 1269 O O . SER A 1 161 ? 40.279 -5.735 -20.000 1.00 33.50 161 SER A O 1
ATOM 1271 N N . GLU A 1 162 ? 38.467 -5.822 -18.692 1.00 42.69 162 GLU A N 1
ATOM 1272 C CA . GLU A 1 162 ? 39.040 -5.041 -17.596 1.00 42.69 162 GLU A CA 1
ATOM 1273 C C . GLU A 1 162 ? 39.808 -6.015 -16.696 1.00 42.69 162 GLU A C 1
ATOM 1275 O O . GLU A 1 162 ? 39.197 -6.858 -16.048 1.00 42.69 162 GLU A O 1
ATOM 1280 N N . ALA A 1 163 ? 41.139 -5.929 -16.691 1.00 36.94 163 ALA A N 1
ATOM 1281 C CA . ALA A 1 163 ? 41.978 -6.217 -15.529 1.00 36.94 163 ALA A CA 1
ATOM 1282 C C . ALA A 1 163 ? 43.411 -5.745 -15.817 1.00 36.94 163 ALA A C 1
ATOM 1284 O O . ALA A 1 163 ? 44.148 -6.311 -16.621 1.00 36.94 163 ALA A O 1
ATOM 1285 N N . THR A 1 164 ? 43.765 -4.661 -15.141 1.00 41.06 164 THR A N 1
ATOM 1286 C CA . THR A 1 164 ? 45.111 -4.226 -14.757 1.00 41.06 164 THR A CA 1
ATOM 1287 C C . THR A 1 164 ? 46.127 -5.363 -14.602 1.00 41.06 164 THR A C 1
ATOM 1289 O O . THR A 1 164 ? 45.840 -6.338 -13.912 1.00 41.06 164 THR A O 1
ATOM 1292 N N . THR A 1 165 ? 47.350 -5.197 -15.121 1.00 34.66 165 THR A N 1
ATOM 1293 C CA . THR A 1 165 ? 48.578 -4.985 -14.317 1.00 34.66 165 THR A CA 1
ATOM 1294 C C . THR A 1 165 ? 49.786 -4.825 -15.245 1.00 34.66 165 THR A C 1
ATOM 1296 O O . THR A 1 165 ? 50.041 -5.643 -16.125 1.00 34.66 165 THR A O 1
ATOM 1299 N N . SER A 1 166 ? 50.522 -3.741 -15.027 1.00 43.50 166 SER A N 1
ATOM 1300 C CA . SER A 1 166 ? 51.812 -3.425 -15.626 1.00 43.50 166 SER A CA 1
ATOM 1301 C C . SER A 1 166 ? 52.921 -4.325 -15.074 1.00 43.50 166 SER A C 1
ATOM 1303 O O . SER A 1 166 ? 53.101 -4.365 -13.860 1.00 43.50 166 SER A O 1
ATOM 1305 N N . THR A 1 167 ? 53.752 -4.904 -15.943 1.00 40.12 167 THR A N 1
ATOM 1306 C CA . THR A 1 167 ? 55.177 -5.114 -15.634 1.00 40.12 167 THR A CA 1
ATOM 1307 C C . THR A 1 167 ? 56.015 -5.215 -16.905 1.00 40.12 167 THR A C 1
ATOM 1309 O O . THR A 1 167 ? 55.723 -5.959 -17.836 1.00 40.12 167 THR A O 1
ATOM 1312 N N . SER A 1 168 ? 57.052 -4.388 -16.926 1.00 41.03 168 SER A N 1
ATOM 1313 C CA . SER A 1 168 ? 58.111 -4.249 -17.916 1.00 41.03 168 SER A CA 1
ATOM 1314 C C . SER A 1 168 ? 59.246 -5.267 -17.708 1.00 41.03 168 SER A C 1
ATOM 1316 O O . SER A 1 168 ? 59.388 -5.816 -16.616 1.00 41.03 168 SER A O 1
ATOM 1318 N N . SER A 1 169 ? 60.115 -5.378 -18.735 1.00 40.28 169 SER A N 1
ATOM 1319 C CA . SER A 1 169 ? 61.474 -5.986 -18.780 1.00 40.28 169 SER A CA 1
ATOM 1320 C C . SER A 1 169 ? 61.515 -7.518 -19.039 1.00 40.28 169 SER A C 1
ATOM 1322 O O . SER A 1 169 ? 60.691 -8.235 -18.494 1.00 40.28 169 SER A O 1
ATOM 1324 N N . ILE A 1 170 ? 62.361 -8.140 -19.889 1.00 36.97 170 ILE A N 1
ATOM 1325 C CA . ILE A 1 170 ? 63.746 -7.926 -20.399 1.00 36.97 170 ILE A CA 1
ATOM 1326 C C . ILE A 1 170 ? 63.922 -8.708 -21.745 1.00 36.97 170 ILE A C 1
ATOM 1328 O O . ILE A 1 170 ? 63.256 -9.731 -21.909 1.00 36.97 170 ILE A O 1
ATOM 1332 N N . PRO A 1 171 ? 64.820 -8.316 -22.684 1.00 53.78 171 PRO A N 1
ATOM 1333 C CA . PRO A 1 171 ? 65.104 -9.057 -23.928 1.00 53.78 171 PRO A CA 1
ATOM 1334 C C . PRO A 1 171 ? 66.155 -10.182 -23.770 1.00 53.78 171 PRO A C 1
ATOM 1336 O O . PRO A 1 171 ? 67.068 -10.067 -22.954 1.00 53.78 171 PRO A O 1
ATOM 1339 N N . ARG A 1 172 ? 66.063 -11.233 -24.601 1.00 37.94 172 ARG A N 1
ATOM 1340 C CA . ARG A 1 172 ? 67.111 -12.231 -24.951 1.00 37.94 172 ARG A CA 1
ATOM 1341 C C . ARG A 1 172 ? 66.749 -12.799 -26.335 1.00 37.94 172 ARG A C 1
ATOM 1343 O O . ARG A 1 172 ? 65.566 -13.038 -26.549 1.00 37.94 172 ARG A O 1
ATOM 1350 N N . ASN A 1 173 ? 67.621 -13.053 -27.306 1.00 40.09 173 ASN A N 1
ATOM 1351 C CA . ASN A 1 173 ? 69.078 -13.013 -27.469 1.00 40.09 173 ASN A CA 1
ATOM 1352 C C . ASN A 1 173 ? 69.358 -12.613 -28.926 1.00 40.09 173 ASN A C 1
ATOM 1354 O O . ASN A 1 173 ? 68.502 -12.955 -29.775 1.00 40.09 173 ASN A O 1
#

Sequence (173 aa):
MMAVPDSLRSKAIAQFTTVLKGMQEFADASPRARSFAEELVVAMSAAYDSKESFRDQWMGILANIKSMDGELVKIGPASVATMQPQEMLSREQRLERDRFLRKRVREQIVYDSTCMLCSTCKLVRPDRINLNQLALDSEQNGTQFDYNFDNLCQCTSRSSSEATTSTSSIPRN

Solvent-accessible surface area (backbone atoms only — not comparable to full-atom values): 10322 Å² total; per-residue (Å²): 133,60,71,65,51,67,74,56,52,53,50,49,29,55,52,42,23,57,56,38,46,74,27,79,75,23,58,92,35,66,71,57,23,41,52,46,22,48,50,20,50,52,37,29,56,75,74,27,58,41,56,64,57,38,48,56,49,51,54,53,44,67,74,46,54,72,66,34,65,78,44,53,83,80,63,31,39,59,54,59,43,67,59,49,74,80,75,64,45,34,73,66,53,47,54,51,49,51,52,50,52,53,49,52,52,49,52,49,50,46,52,66,55,61,55,39,45,34,92,85,80,64,24,36,35,65,94,58,56,57,62,76,65,56,51,56,58,28,70,76,67,72,53,85,74,82,76,72,68,86,53,48,43,78,78,67,95,78,86,83,78,93,74,91,82,90,82,84,90,85,92,86,133